Protein AF-A0A6M3JH40-F1 (afdb_monomer)

pLDDT: mean 94.91, std 3.43, range [86.56, 98.75]

Solvent-accessible surface area (backbone atoms only — not comparable to full-atom values): 3850 Å² total; per-residue (Å²): 139,88,84,93,72,60,66,60,67,53,45,68,73,52,58,66,52,69,35,71,72,86,88,85,88,70,48,80,57,76,43,57,92,76,37,73,69,22,61,67,57,60,69,75,36,66,62,52,55,52,42,53,57,46,26,34,25,93,91,78

Foldseek 3Di:
DDDDDDLLVVLVPAAFQADADDDDDAQPLPCVVVDCRNNPCLVVDVSSVVSVNRRHHVVD

Sequence (60 aa):
MIVVADCREFMAGL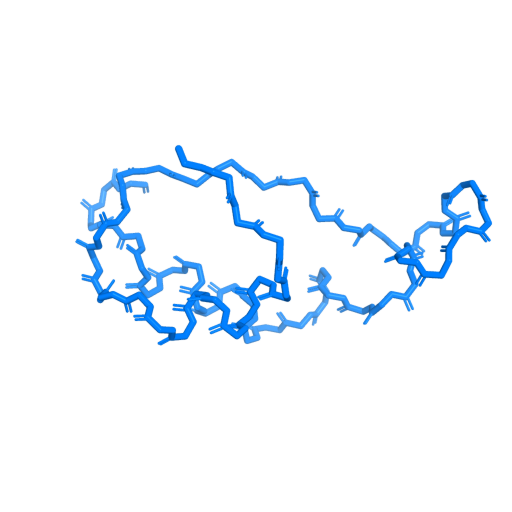YQNSVDSIVCDPPYELGFMGKRWDGSGISYDPEVWRLALRVLKPGG

InterPro domains:
  IPR002052 DNA methylase, N-6 adenine-specific, conserved site [PS00092] (22-28)
  IPR029063 S-adenosyl-L-methionine-dependent methyltransferase superfamily [G3DSA:3.40.50.150] (1-60)
  IPR029063 S-adenosyl-L-methionine-dependent methyltransferase superfamily [SSF53335] (2-60)

Mean predicted aligned error: 2.67 Å

Organism: NCBI:txid1070528

Radius of gyration: 12.67 Å; Cα contacts (8 Å, |Δi|>4): 61; chains: 1; bounding box: 28×24×32 Å

Structure (mmCIF, N/CA/C/O backbone):
data_AF-A0A6M3JH40-F1
#
_entry.id   AF-A0A6M3JH40-F1
#
loop_
_atom_site.group_PDB
_atom_site.id
_atom_site.type_symbol
_atom_site.label_atom_id
_atom_site.label_alt_id
_atom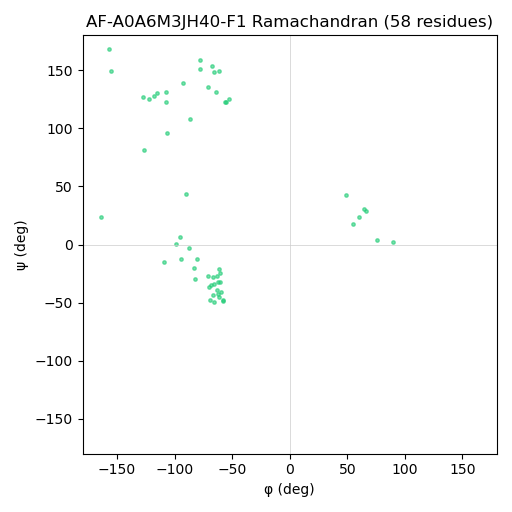_site.label_comp_id
_atom_site.label_asym_id
_atom_site.label_entity_id
_atom_site.label_seq_id
_atom_site.pdbx_PDB_ins_code
_atom_site.Cartn_x
_atom_site.Cartn_y
_atom_site.Cartn_z
_atom_site.occupancy
_atom_site.B_iso_or_equiv
_atom_site.auth_seq_id
_atom_site.auth_comp_id
_atom_site.auth_asym_id
_atom_site.auth_atom_id
_atom_site.pdbx_PDB_model_num
ATOM 1 N N . MET A 1 1 ? -7.572 -17.000 4.479 1.00 89.25 1 MET A N 1
ATOM 2 C CA . MET A 1 1 ? -8.265 -16.847 3.181 1.00 89.25 1 MET A CA 1
ATOM 3 C C . MET A 1 1 ? -7.255 -16.312 2.183 1.00 89.25 1 MET A C 1
ATOM 5 O O . MET A 1 1 ? -6.486 -15.445 2.569 1.00 89.25 1 MET A O 1
ATOM 9 N N . ILE A 1 2 ? -7.229 -16.833 0.958 1.00 95.44 2 ILE A N 1
ATOM 10 C CA . ILE A 1 2 ? -6.382 -16.315 -0.125 1.00 95.44 2 ILE A CA 1
ATOM 11 C C . ILE A 1 2 ? -7.322 -15.786 -1.202 1.00 95.44 2 ILE A C 1
ATOM 13 O O . ILE A 1 2 ? -8.262 -16.484 -1.580 1.00 95.44 2 ILE A O 1
ATOM 17 N N . VAL A 1 3 ? -7.083 -14.561 -1.660 1.00 96.81 3 VAL A N 1
ATOM 18 C CA . VAL A 1 3 ? -7.865 -13.914 -2.716 1.00 96.81 3 VAL A CA 1
ATOM 19 C C . VAL A 1 3 ? -6.942 -13.643 -3.894 1.00 96.81 3 VAL A C 1
ATOM 21 O O . VAL A 1 3 ? -5.877 -13.05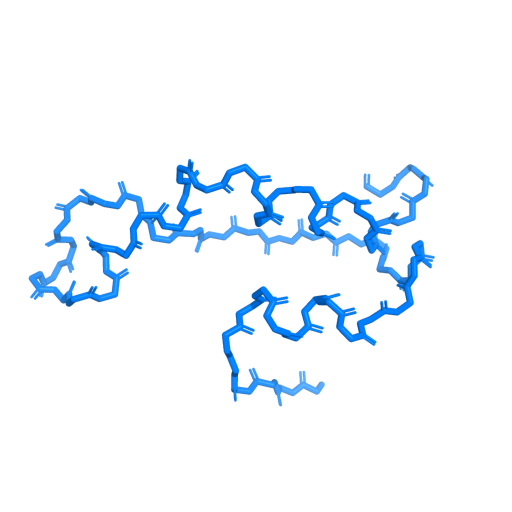8 -3.719 1.00 96.81 3 VAL A O 1
ATOM 24 N N . VAL A 1 4 ? -7.347 -14.084 -5.084 1.00 97.56 4 VAL A N 1
ATOM 25 C CA . VAL A 1 4 ? -6.628 -13.837 -6.338 1.00 97.56 4 VAL A CA 1
ATOM 26 C C . VAL A 1 4 ? -7.422 -12.798 -7.124 1.00 97.56 4 VAL A C 1
ATOM 28 O O . VAL A 1 4 ? -8.404 -13.139 -7.777 1.00 97.56 4 VAL A O 1
ATOM 31 N N . ALA A 1 5 ? -7.039 -11.529 -6.997 1.00 94.81 5 ALA A N 1
ATOM 32 C CA . ALA A 1 5 ? -7.722 -10.392 -7.612 1.00 94.81 5 ALA A CA 1
ATOM 33 C C . ALA A 1 5 ? -6.767 -9.195 -7.764 1.00 94.81 5 ALA A C 1
ATOM 35 O O . ALA A 1 5 ? -5.692 -9.181 -7.158 1.00 94.81 5 ALA A O 1
ATOM 36 N N . ASP A 1 6 ? -7.179 -8.177 -8.525 1.00 93.94 6 ASP A N 1
ATOM 37 C CA . ASP A 1 6 ? -6.565 -6.849 -8.435 1.00 93.94 6 ASP A CA 1
ATOM 38 C C . ASP A 1 6 ? -6.828 -6.273 -7.034 1.00 93.94 6 ASP A C 1
ATOM 40 O O . ASP A 1 6 ? -7.956 -6.307 -6.525 1.00 93.94 6 ASP A O 1
ATOM 44 N N . CYS A 1 7 ? -5.783 -5.770 -6.376 1.00 95.19 7 CYS A N 1
ATOM 45 C CA . CYS A 1 7 ? -5.903 -5.319 -4.994 1.00 95.19 7 CYS A CA 1
ATOM 46 C C . CYS A 1 7 ? -6.811 -4.089 -4.856 1.00 95.19 7 CYS A C 1
ATOM 48 O O . CYS A 1 7 ? -7.453 -3.943 -3.819 1.00 95.19 7 CYS A O 1
ATOM 50 N N . ARG A 1 8 ? -6.928 -3.239 -5.884 1.00 94.81 8 ARG A N 1
ATOM 51 C CA . ARG A 1 8 ? -7.802 -2.057 -5.862 1.00 94.81 8 ARG A CA 1
ATOM 52 C C . ARG A 1 8 ? -9.260 -2.477 -5.872 1.00 94.81 8 ARG A C 1
ATOM 54 O O . ARG A 1 8 ? -10.033 -2.019 -5.034 1.00 94.81 8 ARG A O 1
ATOM 61 N N . GLU A 1 9 ? -9.618 -3.389 -6.770 1.00 96.06 9 GLU A N 1
ATOM 62 C CA . GLU A 1 9 ? -10.980 -3.920 -6.871 1.00 96.06 9 GLU A CA 1
ATOM 63 C C . GLU A 1 9 ? -11.385 -4.637 -5.583 1.00 96.06 9 GLU A C 1
ATOM 65 O O . GLU A 1 9 ? -12.465 -4.396 -5.040 1.00 96.06 9 GLU A O 1
ATOM 70 N N . PHE A 1 10 ? -10.488 -5.466 -5.045 1.00 97.25 10 PHE A N 1
ATOM 71 C CA . PHE A 1 10 ? -10.763 -6.177 -3.805 1.00 97.25 10 PHE A CA 1
ATOM 72 C C . PHE A 1 10 ? -10.886 -5.224 -2.610 1.00 97.25 10 PHE A C 1
ATOM 74 O O . PHE A 1 10 ? -11.877 -5.283 -1.880 1.00 97.25 10 PHE A O 1
ATOM 81 N N . MET A 1 11 ? -9.931 -4.303 -2.427 1.00 97.44 11 MET A N 1
ATOM 82 C CA . MET A 1 11 ? -9.979 -3.334 -1.328 1.00 97.44 11 MET A CA 1
ATOM 83 C C . MET A 1 11 ? -11.192 -2.411 -1.425 1.00 97.44 11 MET A C 1
ATOM 85 O O . MET A 1 11 ? -11.727 -2.036 -0.382 1.00 97.44 11 MET A O 1
ATOM 89 N N . ALA A 1 12 ? -11.664 -2.071 -2.631 1.00 97.31 12 ALA A N 1
ATOM 90 C CA . ALA A 1 12 ? -12.873 -1.274 -2.833 1.00 97.31 12 ALA A CA 1
ATOM 91 C C . ALA A 1 12 ? -14.133 -1.952 -2.259 1.00 97.31 12 ALA A C 1
ATOM 93 O O . ALA A 1 12 ? -15.004 -1.257 -1.726 1.00 97.31 12 ALA A O 1
ATOM 94 N N . GLY A 1 13 ? -14.192 -3.288 -2.281 1.00 97.50 13 GLY A N 1
ATOM 95 C CA . GLY A 1 13 ? -15.288 -4.083 -1.720 1.00 97.50 13 GLY A CA 1
ATOM 96 C C . GLY A 1 13 ? -15.237 -4.303 -0.202 1.00 97.50 13 GLY A C 1
ATOM 97 O O . GLY A 1 13 ? -16.226 -4.751 0.376 1.00 97.50 13 GLY A O 1
ATOM 98 N N . LEU A 1 14 ? -14.119 -3.992 0.463 1.00 98.00 14 LEU A N 1
ATOM 99 C CA . LEU A 1 14 ? -13.991 -4.146 1.916 1.00 98.00 14 LEU A CA 1
ATOM 100 C C . LEU A 1 14 ? -14.683 -3.010 2.681 1.00 98.00 14 LEU A C 1
ATOM 102 O O . LEU A 1 14 ? -14.750 -1.867 2.226 1.00 98.00 14 LEU A O 1
ATOM 106 N N . TYR A 1 15 ? -15.153 -3.313 3.892 1.00 98.38 15 TYR A N 1
ATOM 107 C CA . TYR A 1 15 ? -15.651 -2.294 4.814 1.00 98.38 15 TYR A CA 1
ATOM 108 C C . TYR A 1 15 ? -14.517 -1.359 5.265 1.00 98.38 15 TYR A C 1
ATOM 110 O O . TYR A 1 15 ? -13.365 -1.775 5.403 1.00 98.38 15 TYR A O 1
ATOM 118 N N . GLN A 1 16 ? -14.847 -0.096 5.535 1.00 98.50 16 GLN A N 1
ATOM 119 C CA . GLN A 1 16 ? -13.911 0.845 6.161 1.00 98.50 16 GLN A CA 1
ATOM 120 C C . GLN A 1 16 ? -13.484 0.360 7.555 1.00 98.50 16 GLN A C 1
ATOM 122 O O . GLN A 1 16 ? -14.288 -0.273 8.242 1.00 98.50 16 GLN A O 1
ATOM 127 N N . ASN A 1 17 ? -12.264 0.693 7.990 1.00 98.50 17 ASN A N 1
ATOM 128 C CA . ASN A 1 17 ? -11.749 0.353 9.325 1.00 98.50 17 ASN A CA 1
ATOM 129 C C . ASN A 1 17 ? -11.959 -1.133 9.703 1.00 98.50 17 ASN 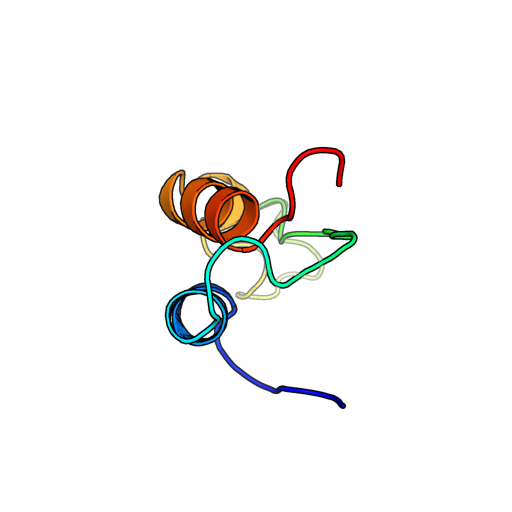A C 1
ATOM 131 O O . ASN A 1 17 ? -12.395 -1.453 10.811 1.00 98.50 17 ASN A O 1
ATOM 135 N N . SER A 1 18 ? -11.717 -2.051 8.769 1.00 98.50 18 SER A N 1
ATOM 136 C CA . SER A 1 18 ? -11.960 -3.490 8.943 1.00 98.50 18 SER A CA 1
ATOM 137 C C . SER A 1 18 ? -10.682 -4.323 9.052 1.00 98.50 18 SER A C 1
ATOM 139 O O .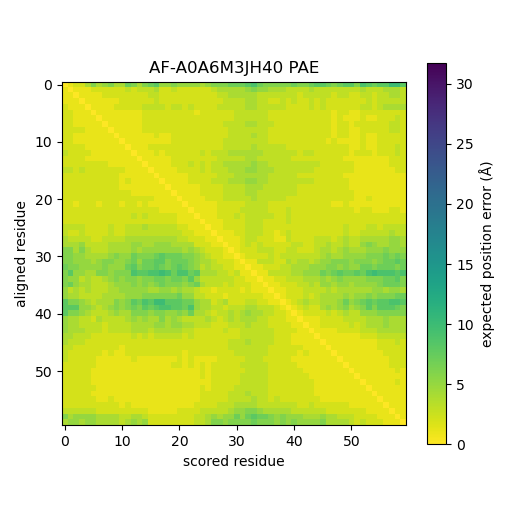 SER A 1 18 ? -10.747 -5.459 9.517 1.00 98.50 18 SER A O 1
ATOM 141 N N . VAL A 1 19 ? -9.531 -3.754 8.689 1.00 98.38 19 VAL A N 1
ATOM 142 C CA . VAL A 1 19 ? -8.216 -4.403 8.705 1.00 98.38 19 VAL A CA 1
ATOM 143 C C . VAL A 1 19 ? -7.379 -3.845 9.856 1.00 98.38 19 VAL A C 1
ATOM 145 O O . VAL A 1 19 ? -7.301 -2.632 10.031 1.00 98.38 19 VAL A O 1
ATOM 148 N N . ASP A 1 20 ? -6.773 -4.726 10.653 1.00 98.56 20 ASP A N 1
ATOM 149 C CA . ASP A 1 20 ? -5.946 -4.343 11.809 1.00 98.56 20 ASP A CA 1
ATOM 150 C C . ASP A 1 20 ? -4.506 -3.974 11.429 1.00 98.56 20 ASP A C 1
ATOM 152 O O . ASP A 1 20 ? -3.896 -3.156 12.105 1.00 98.56 20 ASP A O 1
ATOM 156 N N . SER A 1 21 ? -3.957 -4.563 10.364 1.00 98.19 21 SER A N 1
ATOM 157 C CA . SER A 1 21 ? -2.622 -4.239 9.857 1.00 98.19 21 SER A CA 1
ATOM 158 C C . SER A 1 21 ? -2.494 -4.566 8.370 1.00 98.19 21 SER A C 1
ATOM 160 O O . SER A 1 21 ? -3.131 -5.492 7.860 1.00 98.19 21 SER A O 1
ATOM 162 N N . ILE A 1 22 ? -1.656 -3.806 7.664 1.00 97.94 22 ILE A N 1
ATOM 163 C CA . ILE A 1 22 ? -1.351 -4.024 6.247 1.00 97.94 22 ILE A CA 1
ATOM 164 C C . ILE A 1 22 ? 0.155 -4.213 6.100 1.00 97.94 22 ILE A C 1
ATOM 166 O O . ILE A 1 22 ? 0.943 -3.356 6.491 1.00 97.94 22 ILE A O 1
ATOM 170 N N . VAL A 1 23 ? 0.551 -5.329 5.492 1.00 97.94 23 VAL A N 1
ATOM 171 C CA . VAL A 1 23 ? 1.920 -5.555 5.020 1.00 97.94 23 VAL A CA 1
ATOM 172 C C . VAL A 1 23 ? 1.883 -5.475 3.502 1.00 97.94 23 VAL 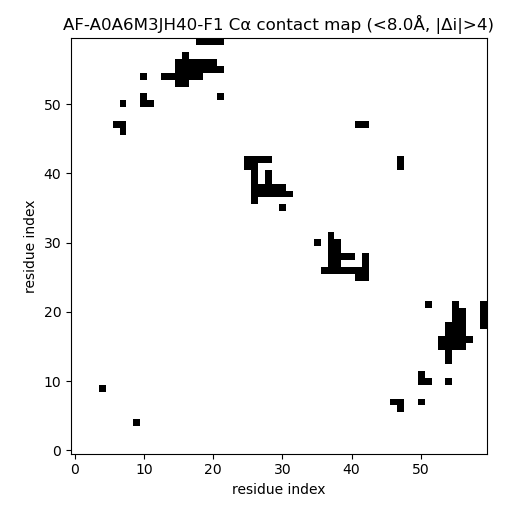A C 1
ATOM 174 O O . VAL A 1 23 ? 1.111 -6.196 2.869 1.00 97.94 23 VAL A O 1
ATOM 177 N N . CYS A 1 24 ? 2.675 -4.575 2.926 1.00 95.38 24 CYS A N 1
ATOM 178 C CA . CYS A 1 24 ? 2.662 -4.290 1.498 1.00 95.38 24 CYS A CA 1
ATOM 179 C C . CYS A 1 24 ? 4.077 -4.391 0.925 1.00 95.38 24 CYS A C 1
ATOM 181 O O . CYS A 1 24 ? 4.992 -3.743 1.428 1.00 95.38 24 CYS A O 1
ATOM 183 N N . ASP A 1 25 ? 4.215 -5.184 -0.133 1.00 94.12 25 ASP A N 1
ATOM 184 C CA . ASP A 1 25 ? 5.393 -5.264 -0.999 1.00 94.12 25 ASP A CA 1
ATOM 185 C C . ASP A 1 25 ? 4.900 -5.062 -2.443 1.00 94.12 25 ASP A C 1
ATOM 187 O O . ASP A 1 25 ? 4.536 -6.030 -3.121 1.00 94.12 25 ASP A O 1
ATOM 191 N N . PRO A 1 26 ? 4.683 -3.804 -2.869 1.00 93.38 26 PRO A N 1
ATOM 192 C CA . PRO A 1 26 ? 4.113 -3.512 -4.174 1.00 93.38 26 PRO A CA 1
ATOM 193 C C . PRO A 1 26 ? 5.170 -3.669 -5.287 1.00 93.38 26 PRO A C 1
ATOM 195 O O . PRO A 1 26 ? 6.365 -3.545 -5.036 1.00 93.38 26 PRO A O 1
ATOM 198 N N . PRO A 1 27 ? 4.753 -3.861 -6.548 1.00 93.88 27 PRO A N 1
ATOM 199 C CA . PRO A 1 27 ? 5.639 -3.728 -7.702 1.00 93.88 27 PRO A CA 1
ATOM 200 C C . PRO A 1 27 ? 6.303 -2.345 -7.753 1.00 93.88 27 PRO A C 1
ATOM 202 O O . PRO A 1 27 ? 5.610 -1.327 -7.782 1.00 93.88 27 PRO A O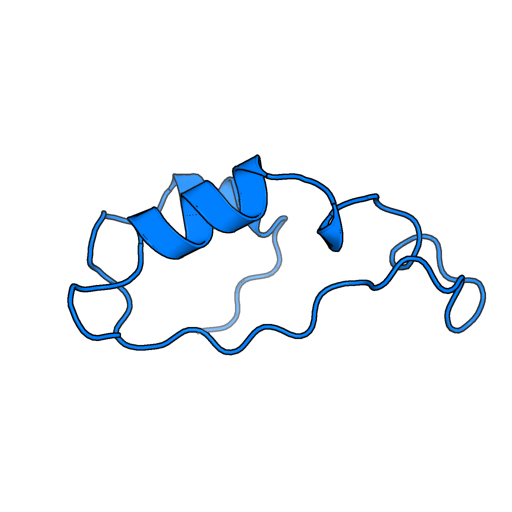 1
ATOM 205 N N . TYR A 1 28 ? 7.634 -2.301 -7.761 1.00 92.06 28 TYR A N 1
ATOM 206 C CA . TYR A 1 28 ? 8.432 -1.074 -7.650 1.00 92.06 28 TYR A CA 1
ATOM 207 C C . TYR A 1 28 ? 8.864 -0.495 -9.001 1.00 92.06 28 TYR A C 1
ATOM 209 O O . TYR A 1 28 ? 9.619 0.475 -9.031 1.00 92.06 28 TYR A O 1
ATOM 217 N N . GLU A 1 29 ? 8.377 -1.063 -10.107 1.00 91.56 29 GLU A N 1
ATOM 218 C CA . GLU A 1 29 ? 8.621 -0.563 -11.467 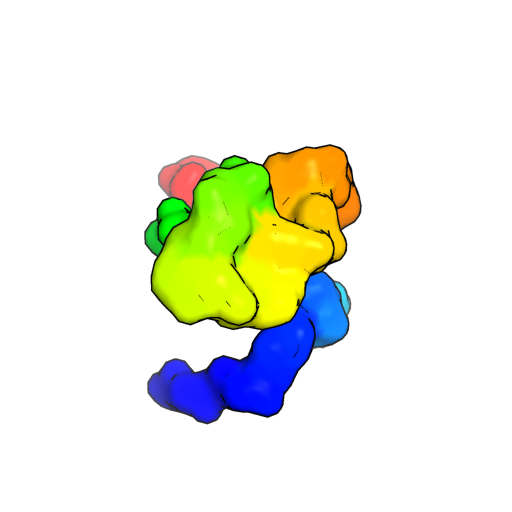1.00 91.56 29 GLU A CA 1
ATOM 219 C C . GLU A 1 29 ? 10.106 -0.650 -11.872 1.00 91.56 29 GLU A C 1
ATOM 221 O O . GLU A 1 29 ? 10.617 0.153 -12.654 1.00 91.56 29 GLU A O 1
ATOM 226 N N . LEU A 1 30 ? 10.817 -1.649 -11.340 1.00 92.75 30 LEU A N 1
ATOM 227 C CA . LEU A 1 30 ? 12.237 -1.891 -11.606 1.00 92.75 30 LEU A CA 1
ATOM 228 C C . LEU A 1 30 ? 12.460 -2.768 -12.849 1.00 92.75 30 LEU A C 1
ATOM 230 O O . LEU A 1 30 ? 13.604 -3.040 -13.218 1.00 92.75 30 LEU A O 1
ATOM 234 N N . GLY A 1 31 ? 11.388 -3.254 -13.484 1.00 90.25 31 GLY A N 1
ATOM 235 C CA . GLY A 1 31 ? 11.477 -4.278 -14.522 1.00 90.25 31 GLY A CA 1
ATOM 236 C C . GLY A 1 31 ? 11.971 -5.617 -13.969 1.00 90.25 31 GLY A C 1
ATOM 237 O O . GLY A 1 31 ? 12.616 -6.394 -14.682 1.00 90.25 31 GLY A O 1
ATOM 238 N N . PHE A 1 32 ? 11.697 -5.890 -12.694 1.00 90.38 32 PHE A N 1
ATOM 239 C CA . PHE A 1 32 ? 12.124 -7.075 -11.974 1.00 90.38 32 PHE A CA 1
ATOM 240 C C . PHE A 1 32 ? 11.730 -8.343 -12.734 1.00 90.38 32 PHE A C 1
ATOM 242 O O . PHE A 1 32 ? 10.581 -8.557 -13.135 1.00 90.38 32 PHE A O 1
ATOM 249 N N . MET A 1 33 ? 12.732 -9.188 -12.988 1.00 90.44 33 MET A N 1
ATOM 250 C CA . MET A 1 33 ? 12.607 -10.422 -13.775 1.00 90.44 33 MET A CA 1
ATOM 251 C C . MET A 1 33 ? 12.028 -10.234 -15.196 1.00 90.44 33 MET A C 1
ATOM 253 O O . MET A 1 33 ? 11.561 -11.205 -15.800 1.00 90.44 33 MET A O 1
ATOM 257 N N . GLY A 1 34 ? 12.019 -9.008 -15.733 1.00 90.06 34 GLY A N 1
ATOM 258 C CA . GLY A 1 34 ? 11.405 -8.679 -17.022 1.00 90.06 34 GLY A CA 1
ATOM 259 C C . GLY A 1 34 ? 9.902 -8.974 -17.077 1.00 90.06 34 GLY A C 1
ATOM 260 O O . GLY A 1 34 ? 9.360 -9.241 -18.153 1.00 90.06 34 GLY A O 1
ATOM 261 N N . LYS A 1 35 ? 9.220 -9.020 -15.925 1.00 91.75 35 LYS A N 1
ATOM 262 C CA . LYS A 1 35 ? 7.799 -9.365 -15.857 1.00 91.75 35 LYS A CA 1
ATOM 263 C C . LYS A 1 35 ? 6.930 -8.116 -15.920 1.00 91.75 35 LYS A C 1
ATOM 265 O O . LYS A 1 35 ? 7.189 -7.132 -15.246 1.00 91.75 35 LYS A O 1
ATOM 270 N N . ARG A 1 36 ? 5.827 -8.207 -16.672 1.00 88.12 36 ARG A N 1
ATOM 271 C CA . ARG A 1 36 ? 4.879 -7.094 -16.873 1.00 88.12 36 ARG A CA 1
ATOM 272 C C . ARG A 1 36 ? 4.202 -6.591 -15.596 1.00 88.12 36 ARG A C 1
ATOM 274 O O . ARG A 1 36 ? 3.681 -5.487 -15.607 1.00 88.12 36 ARG A O 1
ATOM 281 N N . TRP A 1 37 ? 4.155 -7.399 -14.538 1.00 88.44 37 TRP A N 1
ATOM 282 C CA . TRP A 1 37 ? 3.564 -6.972 -13.271 1.00 88.44 37 TRP A CA 1
ATOM 283 C C . TRP A 1 37 ? 4.436 -5.929 -12.553 1.00 88.44 37 TRP A C 1
ATOM 285 O O . TRP A 1 37 ? 3.882 -5.079 -11.866 1.00 88.44 37 TRP A O 1
ATOM 295 N N . ASP A 1 38 ? 5.759 -5.931 -12.775 1.00 90.75 38 ASP A N 1
ATOM 296 C CA . ASP A 1 38 ? 6.704 -4.933 -12.243 1.00 90.75 38 ASP A CA 1
ATOM 297 C C . ASP A 1 38 ? 6.892 -3.743 -13.192 1.00 90.75 38 ASP A C 1
ATOM 299 O O . ASP A 1 38 ? 8.001 -3.314 -13.507 1.00 90.75 38 ASP A O 1
ATOM 303 N N . GLY A 1 39 ? 5.762 -3.288 -13.721 1.00 89.19 39 GLY A N 1
ATOM 304 C CA . GLY A 1 39 ? 5.629 -2.247 -14.736 1.00 89.19 39 GLY A CA 1
ATOM 305 C C . GLY A 1 39 ? 4.187 -1.731 -14.812 1.00 89.19 39 GLY A C 1
ATOM 306 O O . GLY A 1 39 ? 3.721 -1.349 -15.885 1.00 89.19 39 GLY A O 1
ATOM 307 N N . SER A 1 40 ? 3.430 -1.877 -13.720 1.00 86.56 40 SER A N 1
ATOM 308 C CA . SER A 1 40 ? 1.978 -1.659 -13.686 1.00 86.56 40 SER A CA 1
ATOM 309 C C . SER A 1 40 ? 1.591 -0.244 -13.248 1.00 86.56 40 SER A C 1
ATOM 311 O O . SER A 1 40 ? 0.431 0.143 -13.386 1.00 86.56 40 SER A O 1
ATOM 313 N N . GLY A 1 41 ? 2.544 0.523 -12.720 1.00 89.56 41 GLY A N 1
ATOM 314 C CA . GLY A 1 41 ? 2.356 1.846 -12.135 1.00 89.56 41 GLY A CA 1
ATOM 315 C C . GLY A 1 41 ? 1.723 1.834 -10.742 1.00 89.56 41 GLY A C 1
ATOM 316 O O . GLY A 1 41 ? 1.463 2.899 -10.190 1.00 89.56 41 GLY A O 1
ATOM 317 N N . ILE A 1 42 ? 1.469 0.660 -10.156 1.00 91.81 42 ILE A N 1
ATOM 318 C CA . ILE A 1 42 ? 0.624 0.536 -8.960 1.00 91.81 42 ILE A CA 1
ATOM 319 C C . ILE A 1 42 ? 1.232 1.206 -7.722 1.00 91.81 42 ILE A C 1
ATOM 321 O O . ILE A 1 42 ? 0.505 1.809 -6.939 1.00 91.81 42 ILE A O 1
ATOM 325 N N . SER A 1 43 ? 2.562 1.186 -7.576 1.00 91.94 43 SER A N 1
ATOM 326 C CA . SER A 1 43 ? 3.248 1.899 -6.488 1.00 91.94 43 SER A CA 1
ATOM 327 C C . SER A 1 43 ? 3.062 3.414 -6.557 1.00 91.94 43 SER A C 1
ATOM 329 O O . SER A 1 43 ? 3.104 4.095 -5.532 1.00 91.94 43 SER A O 1
ATOM 331 N N . TYR A 1 44 ? 2.842 3.946 -7.759 1.00 92.69 44 TYR A N 1
ATOM 332 C CA . TYR A 1 44 ? 2.694 5.376 -8.010 1.00 92.69 44 TYR A CA 1
ATOM 333 C C . TYR A 1 44 ? 1.235 5.821 -8.123 1.00 92.69 44 TYR A C 1
ATOM 335 O O . TYR A 1 44 ? 0.992 7.005 -8.333 1.00 92.69 44 TYR A O 1
ATOM 343 N N . ASP A 1 45 ? 0.276 4.906 -7.972 1.00 94.25 45 ASP A N 1
ATOM 344 C CA . ASP A 1 45 ? -1.154 5.192 -8.019 1.00 94.25 45 ASP A CA 1
ATOM 345 C C . ASP A 1 45 ? -1.657 5.623 -6.622 1.00 94.25 45 ASP A C 1
ATOM 347 O O . ASP A 1 45 ? -1.765 4.786 -5.719 1.00 94.25 45 ASP A O 1
ATOM 351 N N . PRO A 1 46 ? -1.990 6.915 -6.397 1.00 96.25 46 PRO A N 1
ATOM 352 C CA . PRO A 1 46 ? -2.466 7.392 -5.097 1.00 96.25 46 PRO A CA 1
ATOM 353 C C . PRO A 1 46 ? -3.755 6.707 -4.637 1.00 96.25 46 PRO A C 1
ATOM 355 O O . PRO A 1 46 ? -4.027 6.643 -3.436 1.00 96.25 46 PRO A O 1
ATOM 358 N N . GLU A 1 47 ? -4.550 6.187 -5.574 1.00 96.38 47 GLU A N 1
ATOM 359 C CA . GLU A 1 47 ? -5.819 5.544 -5.264 1.00 96.38 47 GLU A CA 1
ATOM 360 C C . GLU A 1 47 ? -5.622 4.228 -4.507 1.00 96.38 47 GLU A C 1
ATOM 362 O O . GLU A 1 47 ? -6.382 3.923 -3.585 1.00 96.38 47 GLU A O 1
ATOM 367 N N . VAL A 1 48 ? -4.555 3.485 -4.820 1.00 96.62 48 VAL A N 1
ATOM 368 C CA . VAL A 1 48 ? -4.175 2.255 -4.104 1.00 96.62 48 VAL A CA 1
ATOM 369 C C . VAL A 1 48 ? -3.964 2.558 -2.623 1.00 96.62 48 VAL A C 1
ATOM 371 O O . VAL A 1 48 ? -4.528 1.892 -1.753 1.00 96.62 48 VAL A O 1
ATOM 374 N N . TRP A 1 49 ? -3.199 3.609 -2.334 1.00 97.50 49 TRP A N 1
ATOM 375 C CA . TRP A 1 49 ? -2.866 4.018 -0.972 1.00 97.50 49 TRP A CA 1
ATOM 376 C C . TRP A 1 49 ? -4.072 4.592 -0.230 1.00 97.50 49 TRP A C 1
ATOM 378 O O . TRP A 1 49 ? -4.260 4.318 0.957 1.00 97.50 49 TRP A O 1
ATOM 388 N N . ARG A 1 50 ? -4.945 5.323 -0.933 1.00 98.19 50 ARG A N 1
ATOM 389 C CA . ARG A 1 50 ? -6.213 5.811 -0.376 1.00 98.19 50 ARG A CA 1
ATOM 390 C C . ARG A 1 50 ? -7.131 4.657 0.029 1.00 98.19 50 ARG A C 1
ATOM 392 O O . ARG A 1 50 ? -7.753 4.714 1.091 1.00 98.19 50 ARG A O 1
ATOM 399 N N . LEU A 1 51 ? -7.222 3.611 -0.794 1.00 98.38 51 LEU A N 1
ATOM 400 C CA . LEU A 1 51 ? -8.005 2.414 -0.486 1.00 98.38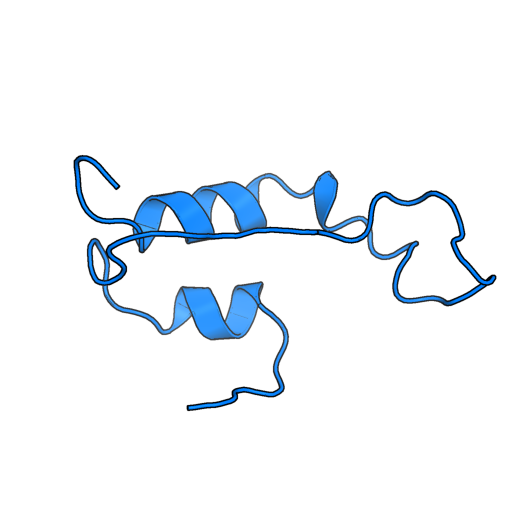 51 LEU A CA 1
ATOM 401 C C . LEU A 1 51 ? -7.411 1.634 0.691 1.00 98.38 51 LEU A C 1
ATOM 403 O O . LEU A 1 51 ? -8.168 1.250 1.582 1.00 98.38 51 LEU A O 1
ATOM 407 N N . ALA A 1 52 ? -6.086 1.469 0.733 1.00 98.19 52 ALA A N 1
ATOM 408 C CA . ALA A 1 52 ? -5.390 0.831 1.849 1.00 98.19 52 ALA A CA 1
ATOM 409 C C . ALA A 1 52 ? -5.665 1.563 3.176 1.00 98.19 52 ALA A C 1
ATOM 411 O O . ALA A 1 52 ? -6.076 0.940 4.153 1.00 98.19 52 ALA A O 1
ATOM 412 N N . LEU A 1 53 ? -5.549 2.895 3.190 1.00 98.31 53 LEU A N 1
ATOM 413 C CA . LEU A 1 53 ? -5.857 3.701 4.372 1.00 98.31 53 LEU A CA 1
ATOM 414 C C . LEU A 1 53 ? -7.337 3.609 4.779 1.00 98.31 53 LEU A C 1
ATOM 416 O O . LEU A 1 53 ? -7.638 3.537 5.963 1.00 98.31 53 LEU A O 1
ATOM 420 N N . ARG A 1 54 ? -8.272 3.585 3.818 1.00 98.62 54 ARG A N 1
ATOM 421 C CA . ARG A 1 54 ? -9.718 3.487 4.100 1.00 98.62 54 ARG A CA 1
ATOM 422 C C . ARG A 1 54 ? -10.076 2.214 4.870 1.00 98.62 54 ARG A C 1
ATOM 424 O O . ARG A 1 54 ? -10.972 2.232 5.715 1.00 98.62 54 ARG A O 1
ATOM 431 N N . VAL A 1 55 ? -9.461 1.090 4.507 1.00 98.56 55 VAL A N 1
ATOM 432 C CA . VAL A 1 55 ? -9.789 -0.214 5.102 1.00 98.56 55 VAL A CA 1
ATOM 433 C C . VAL A 1 55 ? -9.057 -0.447 6.423 1.00 98.56 55 VAL A C 1
ATOM 435 O O . VAL A 1 55 ? -9.525 -1.255 7.222 1.00 98.56 55 VAL A O 1
ATOM 438 N N . LEU A 1 56 ? -7.959 0.268 6.675 1.00 98.75 56 LEU A N 1
ATOM 439 C CA . LEU A 1 56 ? -7.181 0.195 7.908 1.00 98.75 56 LEU A CA 1
ATOM 440 C C . LEU A 1 56 ? -7.937 0.831 9.080 1.00 98.75 56 LEU A C 1
ATOM 442 O O . LEU A 1 56 ? -8.523 1.902 8.950 1.00 98.75 56 LEU A O 1
ATOM 446 N N . LYS A 1 57 ? -7.946 0.165 10.235 1.00 98.69 57 LYS A N 1
ATOM 447 C CA . LYS A 1 57 ? -8.519 0.711 11.472 1.00 98.69 57 LYS A CA 1
ATOM 448 C C . LYS A 1 57 ? -7.698 1.902 11.983 1.00 98.69 57 LYS A C 1
ATOM 450 O O . LYS A 1 57 ? -6.487 1.941 11.776 1.00 98.69 57 LYS A O 1
ATOM 455 N N . PRO A 1 58 ? -8.305 2.840 12.735 1.00 98.06 58 PRO A N 1
ATOM 456 C CA . PRO A 1 58 ? -7.538 3.842 13.464 1.00 98.06 58 PRO A CA 1
ATOM 457 C C . PRO A 1 58 ? -6.511 3.169 14.387 1.00 98.06 58 PRO A C 1
ATOM 459 O O . PRO A 1 58 ? -6.887 2.371 15.245 1.00 98.06 58 PRO A O 1
ATOM 462 N N . GLY A 1 59 ? -5.230 3.498 14.210 1.00 95.50 59 GLY A N 1
ATOM 463 C CA . GLY A 1 59 ? -4.119 2.921 14.977 1.00 95.50 59 GLY A CA 1
ATOM 464 C C . GLY A 1 59 ? -3.497 1.647 14.392 1.00 95.50 59 GLY A C 1
ATOM 465 O O . GLY A 1 59 ? -2.599 1.102 15.034 1.00 95.50 59 GLY A O 1
ATOM 466 N N . GLY A 1 60 ? -3.966 1.182 13.229 1.00 91.19 60 GLY A N 1
ATOM 467 C CA . GLY A 1 60 ? -3.301 0.143 12.434 1.00 91.19 60 GLY A CA 1
ATOM 468 C C . GLY A 1 60 ? -2.132 0.658 11.603 1.00 91.19 60 GLY A C 1
ATOM 469 O O . GLY A 1 60 ? -1.975 1.897 11.492 1.00 91.19 60 GLY A O 1
#

Secondary structure (DSSP, 8-state):
----S-HHHHHHHSPTT-BS--------SS-GGG-GGGGS-GGG-HHHHHHHHHHBPTT-